Protein AF-A0A4U7F1N1-F1 (afdb_monomer)

Radius of gyration: 18.81 Å; Cα contacts (8 Å, |Δi|>4): 178; chains: 1; bounding box: 41×44×53 Å

Secondary structure (DSSP, 8-state):
---HHHHHHHHHHHHHHHHTT--HHHHHHTTTTTTHHHHHHTT-TTT-SS-SSS--S----HHHHHHHHHHHHHHHHHHHHHHTT--GGGS---HHHHS--TTSPPPPPHHHHHHHHHHHHHHHTB-TTSPBBHHHHHHHT-GGG--TTS--BSS---PPP---

pLDDT: mean 85.08, std 16.23, range [33.16, 98.62]

Sequence (164 aa):
HDRVRPVIGEQNARSVLWSLVVDDFVGEAAWTDLGAEWLAALDHPAVAGACPAAGGGDAPDRVQNLAATGERIWTLTRLFNAREGFDRTDDALPAPLRTEAADGTAGIDPESFDRLLDRYYAARGWGPTGLPTAATVDRLGLAGVVDDATPLDDRRIDLPSRGG

Foldseek 3Di:
DLPQVVVLLVQLLVLLCVVVVNDVVSSVVCSVQSCLVVCVVVCHVLQVPADDPDDDDDDDRSSVSSSLVSLLSSLVVLQVVQLVPDWPVVVDDDPVQCPQDPVRRHHDDRVVVLVSLLVNCLVSCAASRSHHAPVSCVVSVNPVVDDPSGDGDPGHRDDPDPDD

Solvent-accessible surface area (backbone atoms only — not comparable to full-atom values): 9554 Å² total; per-residue (Å²): 131,83,66,49,63,61,52,51,53,51,50,15,46,49,46,40,31,56,75,68,71,42,51,71,77,61,32,64,76,32,57,90,42,64,45,38,67,63,38,50,78,66,66,32,69,83,52,55,76,64,74,73,83,88,73,92,79,90,52,72,58,44,45,57,48,43,44,53,48,3,48,37,51,50,49,51,52,51,46,52,41,28,45,77,70,50,47,47,84,70,74,61,81,58,67,75,58,50,36,64,42,98,87,69,50,75,32,51,57,65,68,64,48,52,57,48,49,52,53,39,23,33,75,68,40,9,7,86,56,59,25,54,12,65,72,41,33,54,76,57,70,43,57,91,78,58,52,98,70,39,66,61,24,96,46,61,46,82,72,80,74,81,79,131

Nearest PDB structures (foldseek):
  1b4n-assembly1_D  TM=8.826E-01  e=1.991E-03  Pyrococcus furiosus
  4z3w-assembly1_C  TM=8.149E-01  e=2.210E-03  Geobacter metallireducens GS-15
  8kco-assembly1_C  TM=2.532E-01  e=2.374E+00  Homo sapiens

Structure (mmCIF, N/CA/C/O backbone):
data_AF-A0A4U7F1N1-F1
#
_entry.id   AF-A0A4U7F1N1-F1
#
loop_
_atom_site.group_PDB
_atom_site.id
_atom_site.type_symbol
_atom_site.label_atom_id
_atom_site.label_alt_id
_atom_site.label_comp_id
_atom_site.label_asym_id
_atom_site.label_entity_id
_atom_site.label_seq_id
_atom_site.pdbx_PDB_ins_code
_atom_site.Cartn_x
_atom_site.Cartn_y
_atom_site.Cartn_z
_atom_site.occupancy
_atom_site.B_iso_or_equiv
_atom_site.auth_seq_id
_atom_site.auth_comp_id
_atom_site.auth_asym_id
_atom_site.auth_atom_id
_atom_site.pdbx_PDB_model_num
ATOM 1 N N . HIS A 1 1 ? 21.260 2.968 -1.186 1.00 47.44 1 HIS A N 1
ATOM 2 C CA . HIS A 1 1 ? 20.261 3.931 -0.677 1.00 47.44 1 HIS A CA 1
ATOM 3 C C . HIS A 1 1 ? 18.958 3.190 -0.419 1.00 47.44 1 HIS A C 1
ATOM 5 O O . HIS A 1 1 ? 18.551 2.409 -1.272 1.00 47.44 1 HIS A O 1
ATOM 11 N N . ASP A 1 2 ? 18.349 3.365 0.751 1.00 70.50 2 ASP A N 1
ATOM 12 C CA . ASP A 1 2 ? 17.096 2.694 1.114 1.00 70.50 2 ASP A CA 1
ATOM 13 C C . ASP A 1 2 ? 15.916 3.330 0.362 1.00 70.50 2 ASP A C 1
ATOM 15 O O . ASP A 1 2 ? 15.422 4.387 0.750 1.00 70.50 2 ASP A O 1
ATOM 19 N N . ARG A 1 3 ? 15.525 2.733 -0.771 1.00 82.50 3 ARG A N 1
ATOM 20 C CA . ARG A 1 3 ? 14.454 3.249 -1.644 1.00 82.50 3 ARG A CA 1
ATOM 21 C C . ARG A 1 3 ? 13.047 3.011 -1.078 1.00 82.50 3 ARG A C 1
ATOM 23 O O . ARG A 1 3 ? 12.099 3.587 -1.594 1.00 82.50 3 ARG A O 1
ATOM 3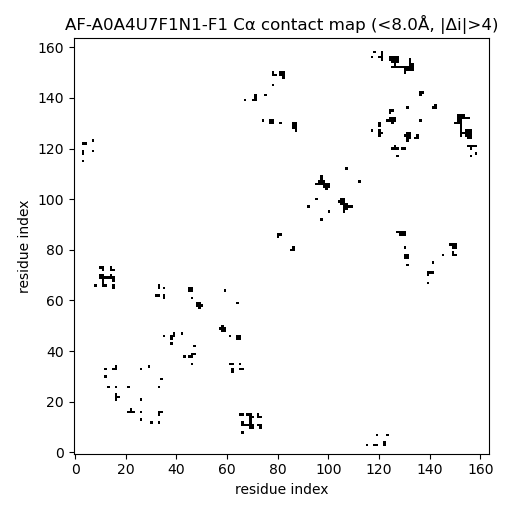0 N N . VAL A 1 4 ? 12.900 2.205 -0.023 1.00 89.88 4 VAL A N 1
ATOM 31 C CA . VAL A 1 4 ? 11.588 1.804 0.512 1.00 89.88 4 VAL A CA 1
ATOM 32 C C . VAL A 1 4 ? 10.884 2.956 1.223 1.00 89.88 4 VAL A C 1
ATOM 34 O O . VAL A 1 4 ? 9.711 3.209 0.965 1.00 89.88 4 VAL A O 1
ATOM 37 N N . ARG A 1 5 ? 11.595 3.681 2.095 1.00 87.12 5 ARG A N 1
ATOM 38 C CA . ARG A 1 5 ? 11.008 4.787 2.871 1.00 87.12 5 ARG A CA 1
ATOM 39 C C . ARG A 1 5 ? 10.391 5.884 1.994 1.00 87.12 5 ARG A C 1
ATOM 41 O O . ARG A 1 5 ? 9.245 6.230 2.267 1.00 87.12 5 ARG A O 1
ATOM 48 N N . PRO A 1 6 ? 11.084 6.402 0.958 1.00 88.25 6 PRO A N 1
ATOM 49 C CA . PRO A 1 6 ? 10.483 7.371 0.045 1.00 88.25 6 PRO A CA 1
ATOM 50 C C . PRO A 1 6 ? 9.217 6.831 -0.624 1.00 88.25 6 PRO A C 1
ATOM 52 O O . PRO A 1 6 ? 8.197 7.500 -0.600 1.00 88.25 6 PRO A O 1
ATOM 55 N N . VAL A 1 7 ? 9.240 5.591 -1.127 1.00 90.69 7 VAL A N 1
ATOM 56 C CA . VAL A 1 7 ? 8.070 4.976 -1.781 1.00 90.69 7 VAL A CA 1
ATOM 57 C C . VAL A 1 7 ? 6.872 4.871 -0.832 1.00 90.69 7 VAL A C 1
ATOM 59 O O . VAL A 1 7 ? 5.757 5.207 -1.219 1.00 90.69 7 VAL A O 1
ATOM 62 N N . ILE A 1 8 ? 7.082 4.438 0.414 1.00 92.00 8 ILE A N 1
ATOM 63 C CA . ILE A 1 8 ? 6.003 4.349 1.411 1.00 92.00 8 ILE A CA 1
ATOM 64 C C . ILE A 1 8 ? 5.453 5.735 1.753 1.00 92.00 8 ILE A C 1
ATOM 66 O O . ILE A 1 8 ? 4.235 5.903 1.792 1.00 92.00 8 ILE A O 1
ATOM 70 N N . GLY A 1 9 ? 6.334 6.716 1.981 1.00 88.12 9 GLY A N 1
ATOM 71 C CA . GLY A 1 9 ? 5.931 8.096 2.254 1.00 88.12 9 GLY A CA 1
ATOM 72 C C . GLY A 1 9 ? 5.073 8.660 1.126 1.00 88.12 9 GLY A C 1
ATOM 73 O O . GLY A 1 9 ? 3.989 9.178 1.379 1.00 88.12 9 GLY A O 1
ATOM 74 N N . GLU A 1 10 ? 5.506 8.448 -0.116 1.00 89.69 10 GLU A N 1
ATOM 75 C CA . GLU A 1 10 ? 4.791 8.872 -1.317 1.00 89.69 10 GLU A CA 1
ATOM 76 C C . GLU A 1 10 ? 3.409 8.230 -1.452 1.00 89.69 10 GLU A C 1
ATOM 78 O O . GLU A 1 10 ? 2.420 8.905 -1.728 1.00 89.69 10 GLU A O 1
ATOM 83 N N . GLN A 1 11 ? 3.322 6.919 -1.233 1.00 92.31 11 GLN A N 1
ATOM 84 C CA . GLN A 1 11 ? 2.062 6.181 -1.297 1.00 92.31 11 GLN A CA 1
ATOM 85 C C . GLN A 1 11 ? 1.084 6.619 -0.201 1.00 92.31 11 GLN A C 1
ATOM 87 O O . GLN A 1 11 ? -0.105 6.780 -0.473 1.00 92.31 11 GLN A O 1
ATOM 92 N N . ASN A 1 12 ? 1.566 6.843 1.024 1.00 91.12 12 ASN A N 1
ATOM 93 C CA . ASN A 1 12 ? 0.720 7.312 2.121 1.00 91.12 12 ASN A CA 1
ATOM 94 C C . ASN A 1 12 ? 0.200 8.727 1.843 1.00 91.12 12 ASN A C 1
ATOM 96 O O . ASN A 1 12 ? -0.996 8.971 1.984 1.00 91.12 12 ASN A O 1
ATOM 100 N N . ALA A 1 13 ? 1.076 9.635 1.411 1.00 88.19 13 ALA A N 1
ATOM 101 C CA . ALA A 1 13 ? 0.714 11.014 1.108 1.00 88.19 13 ALA A CA 1
ATOM 102 C C . ALA A 1 13 ? -0.321 11.101 -0.022 1.00 88.19 13 ALA A C 1
ATOM 104 O O . ALA A 1 13 ? -1.388 11.685 0.168 1.00 88.19 13 ALA A O 1
ATOM 105 N N . ARG A 1 14 ? -0.070 10.434 -1.158 1.00 88.88 14 ARG A N 1
ATOM 106 C CA . ARG A 1 14 ? -1.023 10.400 -2.282 1.00 88.88 14 ARG A CA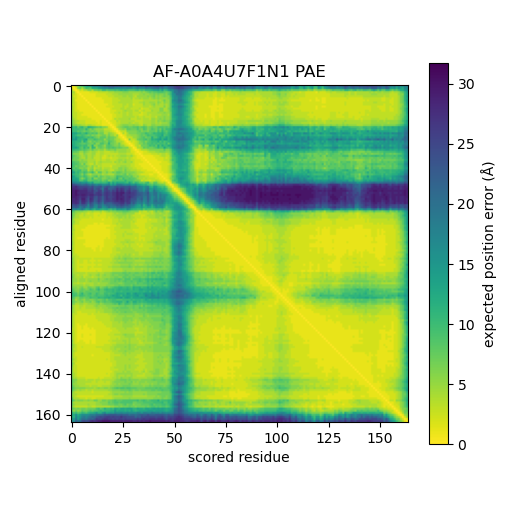 1
ATOM 107 C C . ARG A 1 14 ? -2.368 9.793 -1.893 1.00 88.88 14 ARG A C 1
ATOM 109 O O . ARG A 1 14 ? -3.400 10.325 -2.278 1.00 88.88 14 ARG A O 1
ATOM 116 N N . SER A 1 15 ? -2.375 8.740 -1.073 1.00 91.69 15 SER A N 1
ATOM 117 C CA . SER A 1 15 ? -3.625 8.124 -0.600 1.00 91.69 15 SER A CA 1
ATOM 118 C C . SER A 1 15 ? -4.519 9.111 0.160 1.00 91.69 15 SER A C 1
ATOM 120 O O . SER A 1 15 ? -5.741 9.087 0.002 1.00 91.69 15 SER A O 1
ATOM 122 N N . VAL A 1 16 ? -3.922 9.997 0.966 1.00 89.19 16 VAL A N 1
ATOM 123 C CA . VAL A 1 16 ? -4.653 11.073 1.651 1.00 89.19 16 VAL A CA 1
ATOM 124 C C . VAL A 1 16 ? -5.136 12.110 0.644 1.00 89.19 16 VAL A C 1
ATOM 126 O O . VAL A 1 16 ? -6.332 12.381 0.584 1.00 89.19 16 VAL A O 1
ATOM 129 N N . LEU A 1 17 ? -4.231 12.657 -0.170 1.00 86.38 17 LEU A N 1
ATOM 130 C CA . LEU A 1 17 ? -4.537 13.756 -1.093 1.00 86.38 17 LEU A CA 1
ATOM 131 C C . LEU A 1 17 ? -5.626 13.379 -2.111 1.00 86.38 17 LEU A C 1
ATOM 133 O O . LEU A 1 17 ? -6.566 14.145 -2.319 1.00 86.38 17 LEU A O 1
ATOM 137 N N . TRP A 1 18 ? -5.589 12.164 -2.660 1.00 88.00 18 TRP A N 1
ATOM 138 C CA . TRP A 1 18 ? -6.628 11.676 -3.572 1.00 88.00 18 TRP A CA 1
ATOM 139 C C . TRP A 1 18 ? -7.989 11.494 -2.892 1.00 88.00 18 TRP A C 1
ATOM 141 O O . TRP A 1 18 ? -9.021 11.698 -3.529 1.00 88.00 18 TRP A O 1
ATOM 151 N N . SER A 1 19 ? -8.016 11.187 -1.591 1.00 88.56 19 SER A N 1
ATOM 152 C CA . SER A 1 19 ? -9.266 11.132 -0.812 1.00 88.56 19 SER A CA 1
ATOM 153 C C . SER A 1 19 ? -9.860 12.521 -0.559 1.00 88.56 19 SER A C 1
ATOM 155 O O . SER A 1 19 ? -11.059 12.650 -0.321 1.00 88.56 19 SER A O 1
ATOM 157 N N . LEU A 1 20 ? -9.030 13.562 -0.636 1.00 83.00 20 LEU A N 1
ATOM 158 C CA . LEU A 1 20 ? -9.427 14.965 -0.562 1.00 83.00 20 LEU A CA 1
ATOM 159 C C . LEU A 1 20 ? -9.765 15.558 -1.940 1.00 83.00 20 LEU A C 1
ATOM 161 O O . LEU A 1 20 ? -10.070 16.745 -2.033 1.00 83.00 20 LEU A O 1
ATOM 165 N N . VAL A 1 21 ? -9.727 14.739 -3.002 1.00 80.81 21 VAL A N 1
ATOM 166 C CA . VAL A 1 21 ? -9.911 15.163 -4.403 1.00 80.81 21 VAL A CA 1
ATOM 167 C C . VAL A 1 21 ? -8.919 16.270 -4.793 1.00 80.81 21 VAL A C 1
ATOM 169 O O . VAL A 1 21 ? -9.192 17.107 -5.652 1.00 80.81 21 VAL A O 1
ATOM 172 N N . VAL A 1 22 ? -7.755 16.285 -4.144 1.00 76.12 22 VAL A N 1
ATOM 173 C CA . VAL A 1 22 ? -6.657 17.184 -4.483 1.00 76.12 22 VAL A CA 1
ATOM 174 C C . VAL A 1 22 ? -5.944 16.574 -5.682 1.00 76.12 22 VAL A C 1
ATOM 176 O O . VAL A 1 22 ? -5.477 15.435 -5.618 1.00 76.12 22 VAL A O 1
ATOM 179 N N . ASP A 1 23 ? -5.907 17.309 -6.792 1.00 75.88 23 ASP A N 1
ATOM 180 C CA . ASP A 1 23 ? -5.150 16.892 -7.967 1.00 75.88 23 ASP A CA 1
ATOM 181 C C . ASP A 1 23 ? -3.648 16.877 -7.658 1.00 75.88 23 ASP A C 1
ATOM 183 O O . ASP A 1 23 ? -3.192 17.579 -6.760 1.00 75.88 23 ASP A O 1
ATOM 187 N N . ASP A 1 24 ? -2.861 16.104 -8.406 1.00 72.94 24 ASP A N 1
ATOM 188 C CA . ASP A 1 24 ? -1.432 15.956 -8.110 1.00 72.94 24 ASP A CA 1
ATOM 189 C C . ASP A 1 24 ? -0.651 17.288 -8.203 1.00 72.94 24 ASP A C 1
ATOM 191 O O . ASP A 1 24 ? 0.333 17.445 -7.483 1.00 72.94 24 ASP A O 1
ATOM 195 N N . PHE A 1 25 ? -1.092 18.281 -8.993 1.00 67.88 25 PHE A N 1
ATOM 196 C CA . PHE A 1 25 ? -0.408 19.582 -9.084 1.00 67.88 25 PHE A CA 1
ATOM 197 C C . PHE A 1 25 ? -0.638 20.442 -7.839 1.00 67.88 25 PHE A C 1
ATOM 199 O O . PHE A 1 25 ? 0.287 21.086 -7.343 1.00 67.88 25 PHE A O 1
ATOM 206 N N . VAL A 1 26 ? -1.859 20.450 -7.307 1.00 65.62 26 VAL A N 1
ATOM 207 C CA . VAL A 1 26 ? -2.154 21.092 -6.015 1.00 65.62 26 VAL A CA 1
ATOM 208 C C . VAL A 1 26 ? -1.608 20.247 -4.856 1.00 65.62 26 VAL A C 1
ATOM 210 O O . VAL A 1 26 ? -1.162 20.786 -3.843 1.00 65.62 26 VAL A O 1
ATOM 213 N N . GLY A 1 27 ? -1.565 18.928 -5.027 1.00 63.56 27 GLY A N 1
ATOM 214 C CA . GLY A 1 27 ? -1.033 17.961 -4.075 1.00 63.56 27 GLY A CA 1
ATOM 215 C C . GLY A 1 27 ? 0.464 18.124 -3.832 1.00 63.56 27 GLY A C 1
ATOM 216 O O . GLY A 1 27 ? 0.895 18.018 -2.688 1.00 63.56 27 GLY A O 1
ATOM 217 N N . GLU A 1 28 ? 1.247 18.466 -4.860 1.00 68.06 28 GLU A N 1
ATOM 218 C CA . GLU A 1 28 ? 2.663 18.828 -4.703 1.00 68.06 28 GLU A CA 1
ATOM 219 C C . GLU A 1 28 ? 2.848 20.040 -3.777 1.00 68.06 28 GLU A C 1
ATOM 221 O O . GLU A 1 28 ? 3.754 20.049 -2.942 1.00 68.06 28 GLU A O 1
ATOM 226 N N . ALA A 1 29 ? 1.963 21.039 -3.859 1.00 66.88 29 ALA A N 1
ATOM 227 C CA . ALA A 1 29 ? 2.001 22.204 -2.975 1.00 66.88 29 ALA A CA 1
ATOM 228 C C . ALA A 1 29 ? 1.543 21.882 -1.538 1.00 66.88 29 ALA A C 1
ATOM 230 O O . ALA A 1 29 ? 2.031 22.496 -0.591 1.00 66.88 29 ALA A O 1
ATOM 231 N N . ALA A 1 30 ? 0.644 20.909 -1.370 1.00 64.62 30 ALA A N 1
ATOM 232 C CA . ALA A 1 30 ? 0.143 20.433 -0.075 1.00 64.62 30 ALA A CA 1
ATOM 233 C C . ALA A 1 30 ? 0.958 19.257 0.506 1.00 64.62 30 ALA A C 1
ATOM 235 O O . ALA A 1 30 ? 0.607 18.690 1.541 1.00 64.62 30 ALA A O 1
ATOM 236 N N . TRP A 1 31 ? 2.055 18.861 -0.145 1.00 68.44 31 TRP A N 1
ATOM 237 C CA . TRP A 1 31 ? 2.805 17.660 0.221 1.00 68.44 31 TRP A CA 1
ATOM 238 C C . TRP A 1 31 ? 3.393 17.721 1.632 1.00 68.44 31 TRP A C 1
ATOM 240 O O . TRP A 1 31 ? 3.507 16.707 2.320 1.00 68.44 31 TRP A O 1
ATOM 250 N N . THR A 1 32 ? 3.781 18.918 2.073 1.00 76.44 32 THR A N 1
ATOM 251 C CA . THR A 1 32 ? 4.480 19.111 3.346 1.00 76.44 32 THR A CA 1
ATOM 252 C C . THR A 1 32 ? 3.590 18.904 4.563 1.00 76.44 32 THR A C 1
ATOM 254 O O . THR A 1 32 ? 4.099 18.511 5.609 1.00 76.44 32 THR A O 1
ATOM 257 N N . ASP A 1 33 ? 2.286 19.164 4.444 1.00 78.69 33 ASP A N 1
ATOM 258 C CA . ASP A 1 33 ? 1.331 19.058 5.549 1.00 78.69 33 ASP A CA 1
ATOM 259 C C . ASP A 1 33 ? 0.211 18.036 5.290 1.00 78.69 33 ASP A C 1
ATOM 261 O O . ASP A 1 33 ? -0.604 17.793 6.176 1.00 78.69 33 ASP A O 1
ATOM 265 N N . LEU A 1 34 ? 0.172 17.412 4.107 1.00 80.75 34 LEU A N 1
ATOM 266 C CA . LEU A 1 34 ? -0.864 16.461 3.682 1.00 80.75 34 LEU A CA 1
ATOM 267 C C . LEU A 1 34 ? -2.284 17.056 3.701 1.00 80.75 34 LEU A C 1
ATOM 269 O O . LEU A 1 34 ? -3.260 16.326 3.881 1.00 80.75 34 LEU A O 1
ATOM 273 N N . GLY A 1 35 ? -2.413 18.376 3.546 1.00 79.06 35 GLY A N 1
ATOM 274 C CA . GLY A 1 35 ? -3.685 19.084 3.691 1.00 79.06 35 GLY A CA 1
ATOM 275 C C . GLY A 1 35 ? -4.118 19.288 5.147 1.00 79.06 35 GLY A C 1
ATOM 276 O O . GLY A 1 35 ? -5.286 19.602 5.387 1.00 79.06 35 GLY A O 1
ATOM 277 N N . ALA A 1 36 ? -3.217 19.117 6.124 1.00 82.19 36 ALA A N 1
ATOM 278 C CA . ALA A 1 36 ? -3.506 19.328 7.542 1.00 82.19 36 ALA A CA 1
ATOM 279 C C . ALA A 1 36 ? -4.045 20.728 7.835 1.00 82.19 36 ALA A C 1
ATOM 281 O O . ALA A 1 36 ? -5.021 20.844 8.576 1.00 82.19 36 ALA A O 1
ATOM 282 N N . GLU A 1 37 ? -3.448 21.776 7.265 1.00 81.44 37 GLU A N 1
ATOM 283 C CA . GLU A 1 37 ? -3.897 23.153 7.491 1.00 81.44 37 GLU A CA 1
ATOM 284 C C . GLU A 1 37 ? -5.271 23.400 6.868 1.00 81.44 37 GLU A C 1
ATOM 286 O O . GLU A 1 37 ? -6.137 24.023 7.485 1.00 81.44 37 GLU A O 1
ATOM 291 N N . TRP A 1 38 ? -5.519 22.840 5.683 1.00 78.12 38 TRP A N 1
ATOM 292 C CA . TRP A 1 38 ? -6.823 22.936 5.033 1.00 78.12 38 TRP A CA 1
ATOM 293 C C . TRP A 1 38 ? -7.920 22.241 5.846 1.00 78.12 38 TRP A C 1
ATOM 295 O O . TRP A 1 38 ? -8.964 22.834 6.110 1.00 78.12 38 TRP A O 1
ATOM 305 N N . LEU A 1 39 ? -7.672 21.017 6.316 1.00 80.94 39 LEU A N 1
ATOM 306 C CA . LEU A 1 39 ? -8.613 20.283 7.164 1.00 80.94 39 LEU A CA 1
ATOM 307 C C . LEU A 1 39 ? -8.806 20.951 8.533 1.00 80.94 39 LEU A C 1
ATOM 309 O O . LEU A 1 39 ? -9.908 20.907 9.081 1.00 80.94 39 LEU A O 1
ATOM 313 N N . ALA A 1 40 ? -7.766 21.587 9.077 1.00 80.00 40 ALA A N 1
ATOM 314 C CA . ALA A 1 40 ? -7.850 22.316 10.339 1.00 80.00 40 ALA A CA 1
ATOM 315 C C . ALA A 1 40 ? -8.709 23.577 10.204 1.00 80.00 40 ALA A C 1
ATOM 317 O O . ALA A 1 40 ? -9.485 23.875 11.106 1.00 80.00 40 ALA A O 1
ATOM 318 N N . ALA A 1 41 ? -8.639 24.272 9.066 1.00 79.00 41 ALA A N 1
ATOM 319 C CA . ALA A 1 41 ? -9.494 25.422 8.773 1.00 79.00 41 ALA A CA 1
ATOM 320 C C . ALA A 1 41 ? -10.992 25.065 8.674 1.00 79.00 41 ALA A C 1
ATOM 322 O O . ALA A 1 41 ? -11.837 25.953 8.766 1.00 79.00 41 ALA A O 1
ATOM 323 N N . LEU A 1 42 ? -11.318 23.781 8.487 1.00 80.94 42 LEU A N 1
ATOM 324 C CA . LEU A 1 42 ? -12.685 23.256 8.419 1.00 80.94 42 LEU A CA 1
ATOM 325 C C . LEU A 1 42 ? -13.122 22.537 9.707 1.00 80.94 42 LEU A C 1
ATOM 327 O O . LEU A 1 42 ? -14.162 21.879 9.697 1.00 80.94 42 LEU A O 1
ATOM 331 N N . ASP A 1 43 ? -12.324 22.596 10.781 1.00 76.50 43 ASP A N 1
ATOM 332 C CA . ASP A 1 43 ? -12.546 21.849 12.029 1.00 76.50 43 ASP A CA 1
ATOM 333 C C . ASP A 1 43 ? -12.764 20.335 11.801 1.00 76.50 43 ASP A C 1
ATOM 335 O O . ASP A 1 43 ? -13.531 19.667 12.500 1.00 76.50 43 ASP A O 1
ATOM 339 N N . HIS A 1 44 ? -12.099 19.764 10.790 1.00 75.69 44 HIS A N 1
ATOM 340 C CA . HIS A 1 44 ? -12.365 18.395 10.362 1.00 75.69 44 HIS A CA 1
ATOM 341 C C . HIS A 1 44 ? -11.886 17.368 11.410 1.00 75.69 44 HIS A C 1
ATOM 343 O O . HIS A 1 44 ? -10.724 17.412 11.822 1.00 75.69 44 HIS A O 1
ATOM 349 N N . PRO A 1 45 ? -12.698 16.360 11.792 1.00 67.69 45 PRO A N 1
ATOM 350 C CA . PRO A 1 45 ? -12.387 15.417 12.876 1.00 67.69 45 PRO A CA 1
ATOM 351 C C . PRO A 1 45 ? -11.101 14.606 12.680 1.00 67.69 45 PRO A C 1
ATOM 353 O O . PRO A 1 45 ? -10.461 14.229 13.655 1.00 67.69 45 PRO A O 1
ATOM 356 N N . ALA A 1 46 ? -10.674 14.376 11.433 1.00 66.31 46 ALA A N 1
ATOM 357 C CA . ALA A 1 46 ? -9.405 13.694 11.142 1.00 66.31 46 ALA A CA 1
ATOM 358 C C . ALA A 1 46 ? -8.159 14.462 11.631 1.00 66.31 46 ALA A C 1
ATOM 360 O O . ALA A 1 46 ? -7.104 13.860 11.820 1.00 66.31 46 ALA A O 1
ATOM 361 N N . VAL A 1 47 ? -8.282 15.777 11.845 1.00 69.50 47 VAL A N 1
ATOM 362 C CA . VAL A 1 47 ? -7.245 16.636 12.441 1.00 69.50 47 VAL A CA 1
ATOM 363 C C . VAL A 1 47 ? -7.722 17.327 13.727 1.00 69.50 47 VAL A C 1
ATOM 365 O O . VAL A 1 47 ? -6.909 17.900 14.457 1.00 69.50 47 VAL A O 1
ATOM 368 N N . ALA A 1 48 ? -9.017 17.236 14.054 1.00 60.84 48 ALA A N 1
ATOM 369 C CA . ALA A 1 48 ? -9.602 17.732 15.294 1.00 60.84 48 ALA A CA 1
ATOM 370 C C . ALA A 1 48 ? -9.435 16.697 16.422 1.00 60.84 48 ALA A C 1
ATOM 372 O O . ALA A 1 48 ? -10.347 15.974 16.808 1.00 60.84 48 ALA A O 1
ATOM 373 N N . GLY A 1 49 ? -8.215 16.656 16.954 1.00 52.66 49 GLY A N 1
ATOM 374 C CA . GLY A 1 49 ? -7.838 15.983 18.204 1.00 52.66 49 GLY A CA 1
ATOM 375 C C . GLY A 1 49 ? -6.903 16.844 19.064 1.00 52.66 49 GLY A C 1
ATOM 376 O O . GLY A 1 49 ? -6.162 16.321 19.886 1.00 52.66 49 GLY A O 1
ATOM 377 N N . ALA A 1 50 ? -6.899 18.162 18.826 1.00 44.88 50 ALA A N 1
ATOM 378 C CA . ALA A 1 50 ? -5.861 19.100 19.261 1.00 44.88 50 ALA A CA 1
ATOM 379 C C . ALA A 1 50 ? -6.389 20.494 19.662 1.00 44.88 50 ALA A C 1
ATOM 381 O O . ALA A 1 50 ? -5.641 21.464 19.611 1.00 44.88 50 ALA A O 1
ATOM 382 N N . CYS A 1 51 ? -7.669 20.629 20.015 1.00 34.84 51 CYS A N 1
ATOM 383 C CA . CYS A 1 51 ? -8.195 21.890 20.542 1.00 34.84 51 CYS A CA 1
ATOM 384 C C . CYS A 1 51 ? -9.204 21.633 21.666 1.00 34.84 51 CYS A C 1
ATOM 386 O O . CYS A 1 51 ? -10.366 21.339 21.392 1.00 34.84 51 CYS A O 1
ATOM 388 N N . PRO A 1 52 ? -8.843 21.882 22.932 1.00 40.06 52 PRO A N 1
ATOM 389 C CA . PRO A 1 52 ? -9.513 22.909 23.693 1.00 40.06 52 PRO A CA 1
ATOM 390 C C . PRO A 1 52 ? -8.842 24.250 23.368 1.00 40.06 52 PRO A C 1
ATOM 392 O O . PRO A 1 52 ? -7.624 24.340 23.240 1.00 40.06 52 PRO A O 1
ATOM 395 N N . ALA A 1 53 ? -9.650 25.286 23.176 1.00 41.00 53 ALA A N 1
ATOM 396 C CA . ALA A 1 53 ? -9.199 26.649 22.929 1.00 41.00 53 ALA A CA 1
ATOM 397 C C . ALA A 1 53 ? -7.948 27.041 23.746 1.00 41.00 53 ALA A C 1
ATOM 399 O O . ALA A 1 53 ? -7.906 26.809 24.949 1.00 41.00 53 ALA A O 1
ATOM 400 N N . ALA A 1 54 ? -6.985 27.695 23.088 1.00 45.28 54 ALA A N 1
ATOM 401 C CA . ALA A 1 54 ? -5.906 28.474 23.701 1.00 45.28 54 ALA A CA 1
ATOM 402 C C . ALA A 1 54 ? -5.127 27.790 24.850 1.00 45.28 54 ALA A C 1
ATOM 404 O O . ALA A 1 54 ? -5.432 27.967 26.025 1.00 45.28 54 ALA A O 1
ATOM 405 N N . GLY A 1 55 ? -4.023 27.116 24.530 1.00 38.12 55 GLY A N 1
ATOM 406 C CA . GLY A 1 55 ? -3.034 26.717 25.536 1.00 38.12 55 GLY A CA 1
ATOM 407 C C . GLY A 1 55 ? -2.116 25.620 25.024 1.00 38.12 55 GLY A C 1
ATOM 408 O O . GLY A 1 55 ? -2.590 24.596 24.550 1.00 38.12 55 GLY A O 1
ATOM 409 N N . GLY A 1 56 ? -0.805 25.856 25.066 1.00 43.38 56 GLY A N 1
ATOM 410 C CA . GLY A 1 56 ? 0.195 24.916 24.566 1.00 43.38 56 GLY A CA 1
ATOM 411 C C . GLY A 1 56 ? 0.246 23.598 25.346 1.00 43.38 56 GLY A C 1
ATOM 412 O O . GLY A 1 56 ? 0.072 23.588 26.563 1.00 43.38 56 GLY A O 1
ATOM 413 N N . GLY A 1 57 ? 0.551 22.516 24.623 1.00 46.19 57 GLY A N 1
ATOM 414 C CA . GLY A 1 57 ? 0.905 21.202 25.170 1.00 46.19 57 GLY A CA 1
ATOM 415 C C . GLY A 1 57 ? 0.195 20.032 24.474 1.00 46.19 57 GLY A C 1
ATOM 416 O O . GLY A 1 57 ? -1.018 19.909 24.571 1.00 46.19 57 GLY A O 1
ATOM 417 N N . ASP A 1 58 ? 0.973 19.176 23.804 1.00 45.25 58 ASP A N 1
ATOM 418 C CA . ASP A 1 58 ? 0.689 17.763 23.473 1.00 45.25 58 ASP A CA 1
ATOM 419 C C . ASP A 1 58 ? -0.507 17.398 22.569 1.00 45.25 58 ASP A C 1
ATOM 421 O O . ASP A 1 58 ? -1.099 16.325 22.694 1.00 45.25 58 ASP A O 1
ATOM 425 N N . ALA A 1 59 ? -0.814 18.222 21.569 1.00 49.28 59 ALA A N 1
ATOM 426 C CA . ALA A 1 59 ? -1.598 17.766 20.422 1.00 49.28 59 ALA A CA 1
ATOM 427 C C . ALA A 1 59 ? -0.795 16.751 19.574 1.00 49.28 59 ALA A C 1
ATOM 429 O O . ALA A 1 59 ? 0.341 17.068 19.209 1.00 49.28 59 ALA A O 1
ATOM 430 N N . PRO A 1 60 ? -1.346 15.574 19.202 1.00 55.06 60 PRO A N 1
ATOM 431 C CA . PRO A 1 60 ? -0.697 14.708 18.223 1.00 55.06 60 PRO A CA 1
ATOM 432 C C . PRO A 1 60 ? -0.495 15.486 16.921 1.00 55.06 60 PRO A C 1
ATOM 434 O O . PRO A 1 60 ? -1.393 16.198 16.466 1.00 55.06 60 PRO A O 1
ATOM 437 N N . ASP A 1 61 ? 0.701 15.367 16.348 1.00 77.00 61 ASP A N 1
ATOM 438 C CA . ASP A 1 61 ? 1.070 16.028 15.101 1.00 77.00 61 ASP A CA 1
ATOM 439 C C . ASP A 1 61 ? 0.034 15.678 14.017 1.00 77.00 61 ASP A C 1
ATOM 441 O O . ASP A 1 61 ? -0.125 14.517 13.630 1.00 77.00 61 ASP A O 1
ATOM 445 N N . ARG A 1 62 ? -0.716 16.689 13.557 1.00 79.38 62 ARG A N 1
ATOM 446 C CA . ARG A 1 62 ? -1.796 16.538 12.566 1.00 79.38 62 ARG A CA 1
ATOM 447 C C . ARG A 1 62 ? -1.292 15.827 11.311 1.00 79.38 62 ARG A C 1
ATOM 449 O O . ARG A 1 62 ? -2.012 15.009 10.741 1.00 79.38 62 ARG A O 1
ATOM 456 N N . VAL A 1 63 ? -0.036 16.075 10.937 1.00 81.44 63 VAL A N 1
ATOM 457 C CA . VAL A 1 63 ? 0.618 15.438 9.793 1.00 81.44 63 VAL A CA 1
ATOM 458 C C . VAL A 1 63 ? 0.835 13.947 10.053 1.00 81.44 63 VAL A C 1
ATOM 460 O O . VAL A 1 63 ? 0.588 13.133 9.167 1.00 81.44 63 VAL A O 1
ATOM 463 N N . GLN A 1 64 ? 1.214 13.549 11.271 1.00 82.62 64 GLN A N 1
ATOM 464 C CA . GLN A 1 64 ? 1.367 12.132 11.636 1.00 82.62 64 GLN A CA 1
ATOM 465 C C . GLN A 1 64 ? 0.027 11.386 11.606 1.00 82.62 64 GLN A C 1
ATOM 467 O O . GLN A 1 64 ? -0.031 10.255 11.117 1.00 82.62 64 GLN A O 1
ATOM 472 N N . ASN A 1 65 ? -1.062 12.020 12.050 1.00 83.56 65 ASN A N 1
ATOM 473 C CA . ASN A 1 65 ? -2.407 11.436 11.970 1.00 83.56 65 ASN A CA 1
ATOM 474 C C . ASN A 1 65 ? -2.853 11.219 10.515 1.00 83.56 65 ASN A C 1
ATOM 476 O O . ASN A 1 65 ? -3.415 10.171 10.175 1.00 83.56 65 ASN A O 1
ATOM 480 N N . LEU A 1 66 ? -2.571 12.183 9.636 1.00 87.12 66 LEU A N 1
ATOM 481 C CA . LEU A 1 66 ? -2.846 12.051 8.206 1.00 87.12 66 LEU A CA 1
ATOM 482 C C . LEU A 1 66 ? -1.943 11.001 7.556 1.00 87.12 66 LEU A C 1
ATOM 484 O O . LEU A 1 66 ? -2.438 10.159 6.812 1.00 87.12 66 LEU A O 1
ATOM 488 N N . ALA A 1 67 ? -0.659 10.942 7.905 1.00 86.69 67 ALA A N 1
ATOM 489 C CA . ALA A 1 67 ? 0.250 9.908 7.413 1.00 86.69 67 ALA A CA 1
ATOM 490 C C . ALA A 1 67 ? -0.216 8.489 7.800 1.00 86.69 67 ALA A C 1
ATOM 492 O O . ALA A 1 67 ? -0.195 7.587 6.958 1.00 86.69 67 ALA A O 1
ATOM 493 N N . ALA A 1 68 ? -0.698 8.294 9.034 1.00 90.31 68 ALA A N 1
ATOM 494 C CA . ALA A 1 68 ? -1.302 7.035 9.479 1.00 90.31 68 ALA A CA 1
ATOM 495 C C . ALA A 1 68 ? -2.612 6.720 8.734 1.00 90.31 68 ALA A C 1
ATOM 497 O O . ALA A 1 68 ? -2.900 5.564 8.423 1.00 90.31 68 ALA A O 1
ATOM 498 N N . THR A 1 69 ? -3.396 7.747 8.394 1.00 92.06 69 THR A N 1
ATOM 499 C CA . THR A 1 69 ? -4.588 7.600 7.546 1.00 92.06 69 THR A CA 1
ATOM 500 C C . THR A 1 69 ? -4.213 7.151 6.133 1.00 92.06 69 THR A C 1
ATOM 502 O O . THR A 1 69 ? -4.837 6.233 5.605 1.00 92.06 69 THR A O 1
ATOM 505 N N . GLY A 1 70 ? -3.147 7.705 5.554 1.00 93.88 70 GLY A N 1
ATOM 506 C CA . GLY A 1 70 ? -2.592 7.254 4.279 1.00 93.88 70 GLY A CA 1
ATOM 507 C C . GLY A 1 70 ? -2.141 5.794 4.308 1.00 93.88 70 GLY A C 1
ATOM 508 O O . GLY A 1 70 ? -2.459 5.030 3.399 1.00 93.88 70 GLY A O 1
ATOM 509 N N . GLU A 1 71 ? -1.469 5.369 5.383 1.00 96.50 71 GLU A N 1
ATOM 510 C CA . GLU A 1 71 ? -1.091 3.963 5.580 1.00 96.50 71 GLU A CA 1
ATOM 511 C C . GLU A 1 71 ? -2.318 3.038 5.650 1.00 96.50 71 GLU A C 1
ATOM 513 O O . GLU A 1 71 ? -2.318 1.960 5.044 1.00 96.50 71 GLU A O 1
ATOM 518 N N . ARG A 1 72 ? -3.377 3.468 6.349 1.00 97.62 72 ARG A N 1
ATOM 519 C CA . ARG A 1 72 ? -4.652 2.744 6.440 1.00 97.62 72 ARG A CA 1
ATOM 520 C C . ARG A 1 72 ? -5.305 2.584 5.068 1.00 97.62 72 ARG A C 1
ATOM 522 O O . ARG A 1 72 ? -5.690 1.471 4.727 1.00 97.62 72 ARG A O 1
ATOM 529 N N . ILE A 1 73 ? -5.402 3.656 4.281 1.00 97.38 73 ILE A N 1
ATOM 530 C CA . ILE A 1 73 ? -6.008 3.633 2.936 1.00 97.38 73 ILE A CA 1
ATOM 531 C C . ILE A 1 73 ? -5.208 2.723 1.995 1.00 97.38 73 ILE A C 1
ATOM 533 O O . ILE A 1 73 ? -5.782 1.887 1.292 1.00 97.38 73 ILE A O 1
ATOM 537 N N . TRP A 1 74 ? -3.878 2.829 2.019 1.00 98.00 74 TRP A N 1
ATOM 538 C CA . TRP A 1 74 ? -3.017 1.983 1.195 1.00 98.00 74 TRP A CA 1
ATOM 539 C C . TRP A 1 74 ? -3.145 0.500 1.568 1.00 98.00 74 TRP A C 1
ATOM 541 O O . TRP A 1 74 ? -3.247 -0.367 0.701 1.00 98.00 74 TRP A O 1
ATOM 551 N N . THR 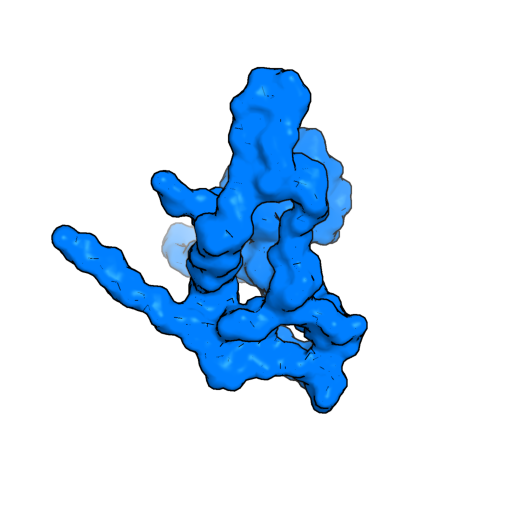A 1 75 ? -3.203 0.197 2.867 1.00 98.50 75 THR A N 1
ATOM 552 C CA . THR A 1 75 ? -3.385 -1.178 3.355 1.00 98.50 75 THR A CA 1
ATOM 553 C C . THR A 1 75 ? -4.776 -1.715 3.032 1.00 98.50 75 THR A C 1
ATOM 555 O O . THR A 1 75 ? -4.889 -2.859 2.608 1.00 98.50 75 THR A O 1
ATOM 558 N N . LEU A 1 76 ? -5.824 -0.894 3.148 1.00 98.50 76 LEU A N 1
ATOM 559 C CA . LEU A 1 76 ? -7.180 -1.247 2.719 1.00 98.50 76 LEU A CA 1
ATOM 560 C C . LEU A 1 76 ? -7.219 -1.612 1.230 1.00 98.50 76 LEU A C 1
ATOM 562 O O . LEU A 1 76 ? -7.844 -2.600 0.857 1.00 98.50 76 LEU A O 1
ATOM 566 N N . THR A 1 77 ? -6.503 -0.860 0.392 1.00 98.31 77 THR A N 1
ATOM 567 C CA . THR A 1 77 ? -6.382 -1.163 -1.041 1.00 98.31 77 THR A CA 1
ATOM 568 C C . THR A 1 77 ? -5.706 -2.517 -1.264 1.00 98.31 77 THR A C 1
ATOM 570 O O . THR A 1 77 ? -6.173 -3.311 -2.078 1.00 98.31 77 THR A O 1
ATOM 573 N N . ARG A 1 78 ? -4.648 -2.836 -0.500 1.00 98.62 78 ARG A N 1
ATOM 574 C CA . ARG A 1 78 ? -4.015 -4.162 -0.569 1.00 98.62 78 ARG A CA 1
ATOM 575 C C . ARG A 1 78 ? -4.951 -5.279 -0.109 1.00 98.62 78 ARG A C 1
ATOM 577 O O . ARG A 1 78 ? -4.974 -6.307 -0.767 1.00 98.62 78 ARG A O 1
ATOM 584 N N . LEU A 1 79 ? -5.716 -5.086 0.967 1.00 98.62 79 LEU A N 1
ATOM 585 C CA . LEU A 1 79 ? -6.700 -6.070 1.444 1.00 98.62 79 LEU A CA 1
ATOM 586 C C . LEU A 1 79 ? -7.792 -6.331 0.403 1.00 98.62 79 LEU A C 1
ATOM 588 O 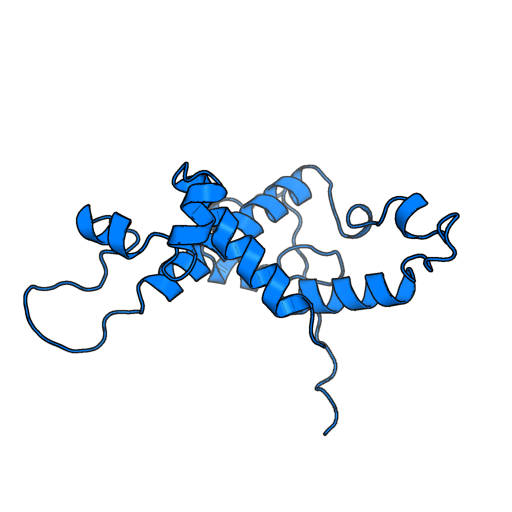O . LEU A 1 79 ? -8.146 -7.482 0.173 1.00 98.62 79 LEU A O 1
ATOM 592 N N . PHE A 1 80 ? -8.281 -5.279 -0.262 1.00 98.44 80 PHE A N 1
ATOM 593 C CA . PHE A 1 80 ? -9.213 -5.430 -1.376 1.00 98.44 80 PHE A CA 1
ATOM 594 C C . PHE A 1 80 ? -8.592 -6.284 -2.487 1.00 98.44 80 PHE A C 1
ATOM 596 O O . PHE A 1 80 ? -9.157 -7.310 -2.844 1.00 98.44 80 PHE A O 1
ATOM 603 N N . ASN A 1 81 ? -7.397 -5.928 -2.966 1.00 98.44 81 ASN A N 1
ATOM 604 C CA . ASN A 1 81 ? -6.709 -6.694 -4.009 1.00 98.44 81 ASN A CA 1
ATOM 605 C C . ASN A 1 81 ? -6.479 -8.157 -3.590 1.00 98.44 81 ASN A C 1
ATOM 607 O O . ASN A 1 81 ? -6.702 -9.061 -4.387 1.00 98.44 81 ASN A O 1
ATOM 611 N N . ALA A 1 82 ? -6.097 -8.392 -2.333 1.00 98.25 82 ALA A N 1
ATOM 612 C CA . ALA A 1 82 ? -5.891 -9.726 -1.778 1.00 98.25 82 ALA A CA 1
ATOM 613 C C . ALA A 1 82 ? -7.163 -10.580 -1.819 1.00 98.25 82 ALA A C 1
ATOM 615 O O . ALA A 1 82 ? -7.120 -11.741 -2.221 1.00 98.25 82 ALA A O 1
ATOM 616 N N . ARG A 1 83 ? -8.309 -9.991 -1.464 1.00 98.19 83 ARG A N 1
ATOM 617 C CA . ARG A 1 83 ? -9.620 -10.644 -1.565 1.00 98.19 83 ARG A CA 1
ATOM 618 C C . ARG A 1 83 ? -9.992 -10.978 -3.012 1.00 98.19 83 ARG A C 1
ATOM 620 O O . ARG A 1 83 ? -10.613 -12.004 -3.264 1.00 98.19 83 ARG A O 1
ATOM 627 N N . GLU A 1 84 ? -9.580 -10.142 -3.964 1.00 98.12 84 GLU A N 1
ATOM 628 C CA . GLU A 1 84 ? -9.765 -10.391 -5.401 1.00 98.12 84 GLU A CA 1
ATOM 629 C C . GLU A 1 84 ? -8.691 -11.329 -6.001 1.00 98.12 84 GLU A C 1
ATOM 631 O O . GLU A 1 84 ? -8.686 -11.569 -7.209 1.00 98.12 84 GLU A O 1
ATOM 636 N N . GLY A 1 85 ? -7.804 -11.890 -5.171 1.00 97.56 85 GLY A N 1
ATOM 637 C CA . GLY A 1 85 ? -6.841 -12.924 -5.555 1.00 97.56 85 GLY A CA 1
ATOM 638 C C . GLY A 1 85 ? -5.439 -12.432 -5.910 1.00 97.56 85 GLY A C 1
ATOM 639 O O . GLY A 1 85 ? -4.660 -13.229 -6.422 1.00 97.56 85 GLY A O 1
ATOM 640 N N . PHE A 1 86 ? -5.107 -11.164 -5.647 1.00 98.06 86 PHE A N 1
ATOM 641 C CA . PHE A 1 86 ? -3.763 -10.634 -5.883 1.00 98.06 86 PHE A CA 1
ATOM 642 C C . PHE A 1 86 ? -2.817 -10.922 -4.718 1.00 98.06 86 PHE A C 1
ATOM 644 O O . PHE A 1 86 ? -3.142 -10.662 -3.556 1.00 98.06 86 PHE A O 1
ATOM 651 N N . ASP A 1 87 ? -1.598 -11.343 -5.030 1.00 97.50 87 ASP A N 1
ATOM 652 C CA . ASP A 1 87 ? -0.549 -11.576 -4.041 1.00 97.50 87 ASP A CA 1
ATOM 653 C C . ASP A 1 87 ? 0.823 -11.063 -4.518 1.00 97.50 87 ASP A C 1
ATOM 655 O O . ASP A 1 87 ? 0.936 -10.206 -5.397 1.00 97.50 87 ASP A O 1
ATOM 659 N N . ARG A 1 88 ? 1.903 -11.522 -3.878 1.00 97.38 88 ARG A N 1
ATOM 660 C CA . ARG A 1 88 ? 3.278 -11.187 -4.271 1.00 97.38 88 ARG A CA 1
ATOM 661 C C . ARG A 1 88 ? 3.585 -11.523 -5.734 1.00 97.38 88 ARG A C 1
ATOM 663 O O . ARG A 1 88 ? 4.412 -10.845 -6.337 1.00 97.38 88 ARG A O 1
ATOM 670 N N . THR A 1 89 ? 2.992 -12.571 -6.298 1.00 96.44 89 THR A N 1
ATOM 671 C CA . THR A 1 89 ? 3.277 -13.007 -7.671 1.00 96.44 89 THR A CA 1
ATOM 672 C C . THR A 1 89 ? 2.820 -11.986 -8.713 1.00 96.44 89 THR A C 1
ATOM 674 O O . THR A 1 89 ? 3.424 -11.905 -9.785 1.00 96.44 89 THR A O 1
ATOM 677 N N . ASP A 1 90 ? 1.839 -11.149 -8.367 1.00 97.12 90 ASP A N 1
ATOM 678 C CA . ASP A 1 90 ? 1.347 -10.055 -9.205 1.00 97.12 90 ASP A CA 1
ATOM 679 C C . ASP A 1 90 ? 2.175 -8.770 -9.078 1.00 97.12 90 ASP A C 1
ATOM 681 O O . ASP A 1 90 ? 2.129 -7.907 -9.958 1.00 97.12 90 ASP A O 1
ATOM 685 N N . ASP A 1 91 ? 2.989 -8.644 -8.027 1.00 95.88 91 ASP A N 1
ATOM 686 C CA . ASP A 1 91 ? 3.892 -7.510 -7.817 1.00 95.88 91 ASP A CA 1
ATOM 687 C C . ASP A 1 91 ? 5.165 -7.659 -8.675 1.00 95.88 91 ASP A C 1
ATOM 689 O O . ASP A 1 91 ? 6.286 -7.560 -8.184 1.00 95.88 91 ASP A O 1
ATOM 693 N N . ALA A 1 92 ? 5.009 -7.913 -9.978 1.00 92.12 92 ALA A N 1
ATOM 694 C CA . ALA A 1 92 ? 6.089 -8.246 -10.903 1.00 92.12 92 ALA A CA 1
ATOM 695 C C . ALA A 1 92 ? 6.369 -7.143 -11.938 1.00 92.12 92 ALA A C 1
ATOM 697 O O . ALA A 1 92 ? 5.481 -6.441 -12.421 1.00 92.12 92 ALA A O 1
ATOM 698 N N . LEU A 1 93 ? 7.634 -7.030 -12.357 1.00 91.19 93 LEU A N 1
ATOM 699 C CA . LEU A 1 93 ? 8.022 -6.116 -13.432 1.00 91.19 93 LEU A CA 1
ATOM 700 C C . LEU A 1 93 ? 7.680 -6.694 -14.820 1.00 91.19 93 LEU A C 1
ATOM 702 O O . LEU A 1 93 ? 8.091 -7.821 -15.142 1.00 91.19 93 LEU A O 1
ATOM 706 N N . PRO A 1 94 ? 7.039 -5.907 -15.707 1.00 90.81 94 PRO A N 1
ATOM 707 C CA . PRO A 1 94 ? 6.902 -6.250 -17.118 1.00 90.81 94 PRO A CA 1
ATOM 708 C C . PRO A 1 94 ? 8.252 -6.582 -17.770 1.00 90.81 94 PRO A C 1
ATOM 710 O O . PRO A 1 94 ? 9.278 -5.984 -17.445 1.00 90.81 94 PRO A O 1
ATOM 713 N N . ALA A 1 95 ? 8.257 -7.517 -18.727 1.00 91.19 95 ALA A N 1
ATOM 714 C CA . ALA A 1 95 ? 9.48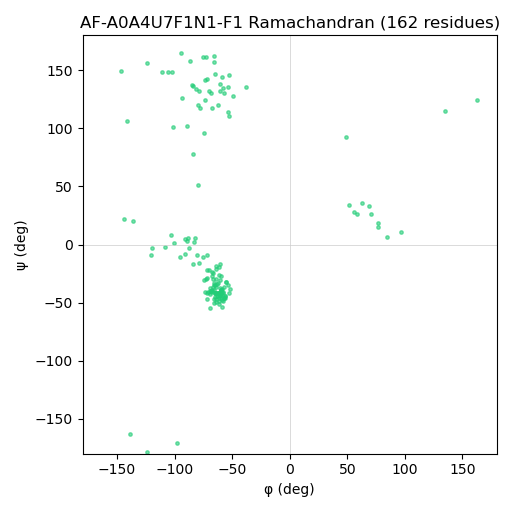0 -7.977 -19.400 1.00 91.19 95 ALA A CA 1
ATOM 715 C C . ALA A 1 95 ? 10.364 -6.851 -19.987 1.00 91.19 95 ALA A C 1
ATOM 717 O O . ALA A 1 95 ? 11.586 -6.946 -19.838 1.00 91.19 95 ALA A O 1
ATOM 718 N N . PRO A 1 96 ? 9.810 -5.765 -20.570 1.00 91.88 96 PRO A N 1
ATOM 719 C CA . PRO A 1 96 ? 10.627 -4.656 -21.064 1.00 91.88 96 PRO A CA 1
ATOM 720 C C . PRO A 1 96 ? 11.466 -3.962 -19.986 1.00 91.88 96 PRO A C 1
ATOM 722 O O . PRO A 1 96 ? 12.557 -3.502 -20.286 1.00 91.88 96 PRO A O 1
ATOM 725 N N . LEU A 1 97 ? 11.008 -3.922 -18.729 1.00 91.62 97 LEU A N 1
ATOM 726 C CA . LEU A 1 97 ? 11.770 -3.316 -17.626 1.00 91.62 97 LEU A CA 1
ATOM 727 C C . LEU A 1 97 ? 12.884 -4.229 -17.096 1.00 91.62 97 LEU A C 1
ATOM 729 O O . LEU A 1 97 ? 13.770 -3.768 -16.382 1.00 91.62 97 LEU A O 1
ATOM 733 N N . ARG A 1 98 ? 12.833 -5.523 -17.426 1.00 92.56 98 ARG A N 1
ATOM 734 C CA . ARG A 1 98 ? 13.821 -6.537 -17.023 1.00 92.56 98 ARG A CA 1
ATOM 735 C C . ARG A 1 98 ? 14.893 -6.782 -18.083 1.00 92.56 98 ARG A C 1
ATOM 737 O O . ARG A 1 98 ? 15.867 -7.472 -17.812 1.00 92.56 98 ARG A O 1
ATOM 744 N N . THR A 1 99 ? 14.705 -6.244 -19.283 1.00 92.44 99 THR A N 1
ATOM 745 C CA . THR A 1 99 ? 15.602 -6.452 -20.423 1.00 92.44 99 THR A CA 1
ATOM 746 C C . THR A 1 99 ? 16.428 -5.196 -20.657 1.00 92.44 99 THR A C 1
ATOM 748 O O . THR A 1 99 ? 15.965 -4.092 -20.383 1.00 92.44 99 THR A O 1
ATOM 751 N N . GLU A 1 100 ? 17.653 -5.360 -21.150 1.00 93.62 100 GLU A N 1
ATOM 752 C CA . GLU A 1 100 ? 18.474 -4.233 -21.587 1.00 93.62 100 GLU A CA 1
ATOM 753 C C . GLU A 1 100 ? 17.783 -3.477 -22.731 1.00 93.62 100 GLU A C 1
ATOM 755 O O . GLU A 1 100 ? 17.276 -4.080 -23.684 1.00 93.62 100 GLU A O 1
ATOM 760 N N . ALA A 1 101 ? 17.729 -2.154 -22.613 1.00 91.12 101 ALA A N 1
ATOM 761 C CA . ALA A 1 101 ? 17.162 -1.289 -23.632 1.00 91.12 101 ALA A CA 1
ATOM 762 C C . ALA A 1 101 ? 18.119 -1.138 -24.825 1.00 91.12 101 ALA A C 1
ATOM 764 O O . ALA A 1 101 ? 19.323 -1.361 -24.727 1.00 91.12 101 ALA A O 1
ATOM 765 N N . ALA A 1 102 ? 17.584 -0.706 -25.969 1.00 91.75 102 ALA A N 1
ATOM 766 C CA . ALA A 1 102 ? 18.363 -0.550 -27.201 1.00 91.75 102 ALA A CA 1
ATOM 767 C C . ALA A 1 102 ? 19.509 0.479 -27.094 1.00 91.75 102 ALA A C 1
ATOM 769 O O . ALA A 1 102 ? 20.432 0.450 -27.904 1.00 91.75 102 ALA A O 1
ATOM 770 N N . ASP A 1 103 ? 19.449 1.383 -26.114 1.00 93.50 103 ASP A N 1
ATOM 771 C CA . ASP A 1 103 ? 20.479 2.384 -25.825 1.00 93.50 103 ASP A CA 1
ATOM 772 C C . ASP A 1 103 ? 21.567 1.892 -24.850 1.00 93.50 103 ASP A C 1
ATOM 774 O O . ASP A 1 103 ? 22.441 2.668 -24.462 1.00 93.50 103 ASP A O 1
ATOM 778 N N . GLY A 1 104 ? 21.537 0.611 -24.469 1.00 91.12 104 GLY A N 1
ATOM 779 C CA . GLY A 1 104 ? 22.482 0.004 -23.530 1.00 91.12 104 GLY A CA 1
ATOM 780 C C . GLY A 1 104 ? 22.113 0.202 -22.058 1.00 91.12 104 GLY A C 1
ATOM 781 O O . GLY A 1 104 ? 22.899 -0.144 -21.173 1.00 91.12 104 GLY A O 1
ATOM 782 N N . THR A 1 105 ? 20.938 0.766 -21.751 1.00 92.31 105 THR A N 1
ATOM 783 C CA . THR A 1 105 ? 20.458 0.852 -20.367 1.00 92.31 105 THR A CA 1
ATOM 784 C C . THR A 1 105 ? 20.136 -0.545 -19.846 1.00 92.31 105 THR A C 1
ATOM 786 O O . THR A 1 105 ? 19.229 -1.210 -20.348 1.00 92.31 105 THR A O 1
ATOM 789 N N . ALA A 1 106 ? 20.857 -0.984 -18.812 1.00 92.56 106 ALA A N 1
ATOM 790 C CA . ALA A 1 106 ? 20.642 -2.290 -18.199 1.00 92.56 106 ALA A CA 1
ATOM 791 C C . ALA A 1 106 ? 19.217 -2.429 -17.636 1.00 92.56 106 ALA A C 1
ATOM 793 O O . ALA A 1 106 ? 18.698 -1.523 -16.978 1.00 92.56 106 ALA A O 1
ATOM 794 N N . GLY A 1 107 ? 18.615 -3.598 -17.860 1.00 92.81 107 GLY A N 1
ATOM 795 C CA . GLY A 1 107 ? 17.340 -3.963 -17.254 1.00 92.81 107 GLY A CA 1
ATOM 796 C C . GLY A 1 107 ? 17.440 -4.104 -15.733 1.00 92.81 107 GLY A C 1
ATOM 797 O O . GLY A 1 107 ? 18.522 -4.258 -15.158 1.00 92.81 107 GLY A O 1
ATOM 798 N N . ILE A 1 108 ? 16.293 -4.066 -15.061 1.00 93.56 108 ILE A N 1
ATOM 799 C CA . ILE A 1 108 ? 16.221 -4.279 -13.617 1.00 93.56 108 ILE A CA 1
ATOM 800 C C . ILE A 1 108 ? 16.439 -5.763 -13.313 1.00 93.56 108 ILE A C 1
ATOM 802 O O . ILE A 1 108 ? 15.693 -6.620 -13.790 1.00 93.56 108 ILE A O 1
ATOM 806 N N . ASP A 1 109 ? 17.429 -6.045 -12.465 1.00 92.94 109 ASP A N 1
ATOM 807 C CA . ASP A 1 109 ? 17.707 -7.386 -11.954 1.00 92.94 109 ASP A CA 1
ATOM 808 C C . ASP A 1 109 ? 16.523 -7.928 -11.119 1.00 92.94 109 ASP A C 1
ATOM 810 O O . ASP A 1 109 ? 16.178 -7.320 -10.094 1.00 92.94 109 ASP A O 1
ATOM 814 N N . PRO A 1 110 ? 15.912 -9.065 -11.511 1.00 91.25 110 PRO A N 1
ATOM 815 C CA . PRO A 1 110 ? 14.765 -9.637 -10.809 1.00 91.25 110 PRO A CA 1
ATOM 816 C C . PRO A 1 110 ? 15.050 -9.980 -9.348 1.00 91.25 110 PRO A C 1
ATOM 818 O O . PRO A 1 110 ? 14.216 -9.719 -8.488 1.00 91.25 110 PRO A O 1
ATOM 821 N N . GLU A 1 111 ? 16.236 -10.506 -9.035 1.00 92.25 111 GLU A N 1
ATOM 822 C CA . GLU A 1 111 ? 16.571 -10.908 -7.665 1.00 92.25 111 GLU A CA 1
ATOM 823 C C . GLU A 1 111 ? 16.712 -9.682 -6.745 1.00 92.25 111 GLU A C 1
ATOM 825 O O . GLU A 1 111 ? 16.254 -9.660 -5.600 1.00 92.25 111 GLU A O 1
ATOM 830 N N . SER A 1 112 ? 17.314 -8.606 -7.256 1.00 92.31 112 SER A N 1
ATOM 831 C CA . SER A 1 112 ? 17.390 -7.320 -6.562 1.00 92.31 112 SER A CA 1
ATOM 832 C C . SER A 1 112 ? 16.026 -6.678 -6.355 1.00 92.31 112 SER A C 1
ATOM 834 O O . SER A 1 112 ? 15.827 -6.018 -5.329 1.00 92.31 112 SER A O 1
ATOM 836 N N . PHE A 1 113 ? 15.105 -6.855 -7.301 1.00 94.31 113 PHE A N 1
ATOM 837 C CA . PHE A 1 113 ? 13.729 -6.394 -7.174 1.00 94.31 113 PHE A CA 1
ATOM 838 C C . PHE A 1 113 ? 12.959 -7.199 -6.118 1.00 94.31 113 PHE A C 1
ATOM 840 O O . PHE A 1 113 ? 12.344 -6.597 -5.241 1.00 94.31 113 PHE A O 1
ATOM 847 N N . ASP A 1 114 ? 13.109 -8.521 -6.083 1.00 94.19 114 ASP A N 1
ATOM 848 C CA . ASP A 1 114 ? 12.490 -9.380 -5.065 1.00 94.19 114 ASP A CA 1
ATOM 849 C C . ASP A 1 114 ? 12.966 -9.040 -3.643 1.00 94.19 114 ASP A C 1
ATOM 851 O O . ASP A 1 114 ? 12.168 -8.882 -2.716 1.00 94.19 114 ASP A O 1
ATOM 855 N N . ARG A 1 115 ? 14.270 -8.783 -3.473 1.00 93.88 115 ARG A N 1
ATOM 856 C CA . ARG A 1 115 ? 14.818 -8.271 -2.203 1.00 93.88 115 ARG A CA 1
ATOM 857 C C . ARG A 1 115 ? 14.294 -6.878 -1.850 1.00 93.88 115 ARG A C 1
ATOM 859 O O . ARG A 1 115 ? 14.265 -6.499 -0.677 1.00 93.88 115 ARG A O 1
ATOM 866 N N . LEU A 1 116 ? 13.955 -6.053 -2.842 1.00 94.50 116 LEU A N 1
ATOM 867 C CA . LEU A 1 116 ? 13.319 -4.760 -2.598 1.00 94.50 116 LEU A CA 1
ATOM 868 C C . LEU A 1 116 ? 11.874 -4.944 -2.120 1.00 94.50 116 LEU A C 1
ATOM 870 O O . LEU A 1 116 ? 11.505 -4.254 -1.169 1.00 94.50 116 LEU A O 1
ATOM 874 N N . LEU A 1 117 ? 11.120 -5.883 -2.702 1.00 96.00 117 LEU A N 1
ATOM 875 C CA . LEU A 1 117 ? 9.776 -6.252 -2.250 1.00 96.00 117 LEU A CA 1
ATOM 876 C C . LEU A 1 117 ? 9.784 -6.753 -0.806 1.00 96.00 117 LEU A C 1
ATOM 878 O O . LEU A 1 117 ? 9.022 -6.239 0.004 1.00 96.00 117 LEU A O 1
ATOM 882 N N . ASP A 1 118 ? 10.713 -7.637 -0.431 1.00 96.00 118 ASP A N 1
ATOM 883 C CA . ASP A 1 118 ? 10.831 -8.109 0.959 1.00 96.00 118 ASP A CA 1
ATOM 884 C C . ASP A 1 118 ? 11.014 -6.955 1.941 1.00 96.00 118 ASP A C 1
ATOM 886 O O . ASP A 1 118 ? 10.369 -6.892 2.987 1.00 96.00 118 ASP A O 1
ATOM 890 N N . ARG A 1 119 ? 11.883 -5.998 1.593 1.00 96.00 119 ARG A N 1
ATOM 891 C CA . ARG A 1 119 ? 12.096 -4.817 2.433 1.00 96.00 119 ARG A CA 1
ATOM 892 C C . ARG A 1 119 ? 10.872 -3.917 2.488 1.00 96.00 119 ARG A C 1
ATOM 894 O O . ARG A 1 119 ? 10.604 -3.334 3.536 1.00 96.00 119 ARG A O 1
ATOM 901 N N . TYR A 1 120 ? 10.158 -3.793 1.377 1.00 96.69 120 TYR A N 1
ATOM 902 C CA . TYR A 1 120 ? 8.929 -3.022 1.294 1.00 96.69 120 TYR A CA 1
ATOM 903 C C . TYR A 1 120 ? 7.818 -3.639 2.154 1.00 96.69 120 TYR A C 1
ATOM 905 O O . TYR A 1 120 ? 7.266 -2.945 3.007 1.00 96.69 120 TYR A O 1
ATOM 913 N N . TYR A 1 121 ? 7.554 -4.938 2.016 1.00 98.00 121 TYR A N 1
ATOM 914 C CA . TYR A 1 121 ? 6.559 -5.651 2.819 1.00 98.00 121 TYR A CA 1
ATOM 915 C C . TYR A 1 121 ? 6.919 -5.637 4.304 1.00 98.00 121 TYR A C 1
ATOM 917 O O . TYR A 1 121 ? 6.075 -5.297 5.130 1.00 98.00 121 TYR A O 1
ATOM 925 N N . ALA A 1 122 ? 8.186 -5.881 4.655 1.00 96.75 122 ALA A N 1
ATOM 926 C CA . ALA A 1 122 ? 8.649 -5.770 6.037 1.00 96.75 122 ALA A CA 1
ATOM 927 C C . ALA A 1 122 ? 8.377 -4.372 6.621 1.00 96.75 122 ALA A C 1
ATOM 929 O O . ALA A 1 122 ? 7.852 -4.252 7.727 1.00 96.75 122 ALA A O 1
ATOM 930 N N . ALA A 1 123 ? 8.684 -3.308 5.869 1.00 95.31 123 ALA A N 1
ATOM 931 C CA . ALA A 1 123 ? 8.451 -1.930 6.301 1.00 95.31 123 ALA A CA 1
ATOM 932 C C . ALA A 1 123 ? 6.958 -1.569 6.413 1.00 95.31 123 ALA A C 1
ATOM 934 O O . ALA A 1 123 ? 6.606 -0.706 7.213 1.00 95.31 123 ALA A O 1
ATOM 935 N N . ARG A 1 124 ? 6.087 -2.237 5.648 1.00 96.31 124 ARG A N 1
ATOM 936 C CA . ARG A 1 124 ? 4.621 -2.136 5.738 1.00 96.31 124 ARG A CA 1
ATOM 937 C C . ARG A 1 124 ? 4.013 -2.985 6.866 1.00 96.31 124 ARG A C 1
ATOM 939 O O . ARG A 1 124 ? 2.821 -2.870 7.138 1.00 96.31 124 ARG A O 1
ATOM 946 N N . GLY A 1 125 ? 4.797 -3.851 7.515 1.00 96.88 125 GLY A N 1
ATOM 947 C CA . GLY A 1 125 ? 4.282 -4.843 8.466 1.00 96.88 125 GLY A CA 1
ATOM 948 C C . GLY A 1 125 ? 3.490 -5.973 7.794 1.00 96.88 125 GLY A C 1
ATOM 949 O O . GLY A 1 125 ? 2.586 -6.557 8.401 1.00 96.88 125 GLY A O 1
ATOM 950 N N . TRP A 1 126 ? 3.788 -6.240 6.527 1.00 98.12 126 TRP A N 1
ATOM 951 C CA . TRP A 1 126 ? 3.224 -7.318 5.719 1.00 98.12 126 TRP A CA 1
ATOM 952 C C . TRP A 1 126 ? 4.143 -8.545 5.774 1.00 98.12 126 TRP A C 1
ATOM 954 O O . TRP A 1 126 ? 5.288 -8.471 6.246 1.00 98.12 126 TRP A O 1
ATOM 964 N N . GLY A 1 127 ? 3.629 -9.692 5.351 1.00 98.25 127 GLY A N 1
ATOM 965 C CA . GLY A 1 127 ? 4.375 -10.941 5.350 1.00 98.25 127 GLY A CA 1
ATOM 966 C C . GLY A 1 127 ? 4.986 -11.301 3.993 1.00 98.25 127 GLY A C 1
ATOM 967 O O . GLY A 1 127 ? 5.052 -10.477 3.076 1.00 98.25 127 GLY A O 1
ATOM 968 N N . PRO A 1 128 ? 5.518 -12.531 3.879 1.00 97.44 128 PRO A N 1
ATOM 969 C CA . PRO A 1 128 ? 6.257 -12.981 2.704 1.00 97.44 128 PRO A CA 1
ATOM 970 C C . PRO A 1 128 ? 5.380 -13.172 1.463 1.00 97.44 128 PRO A C 1
ATOM 972 O O . PRO A 1 128 ? 5.919 -13.114 0.360 1.00 97.44 128 PRO A O 1
ATOM 975 N N . THR A 1 129 ? 4.064 -13.364 1.608 1.00 97.81 129 THR A N 1
ATOM 976 C CA . THR A 1 129 ? 3.142 -13.432 0.459 1.00 97.81 129 THR A CA 1
ATOM 977 C C . THR A 1 129 ? 2.717 -12.040 -0.019 1.00 97.81 129 THR A C 1
ATOM 979 O O . THR A 1 129 ? 1.965 -11.903 -0.981 1.00 97.81 129 THR A O 1
ATOM 982 N N . GLY A 1 130 ? 3.252 -10.985 0.606 1.00 97.81 130 GLY A N 1
ATOM 983 C CA . GLY A 1 130 ? 2.931 -9.598 0.294 1.00 97.81 130 GLY A CA 1
ATOM 984 C C . GLY A 1 130 ? 1.579 -9.172 0.857 1.00 97.81 130 GLY A C 1
ATOM 985 O O . GLY A 1 130 ? 1.017 -8.184 0.385 1.00 97.81 130 GLY A O 1
ATOM 986 N N . LEU A 1 131 ? 1.033 -9.902 1.830 1.00 98.50 131 LEU A N 1
ATOM 987 C CA . LEU A 1 131 ? -0.268 -9.619 2.419 1.00 98.50 131 LEU A CA 1
ATOM 988 C C . LEU A 1 131 ? -0.117 -8.943 3.789 1.00 98.50 131 LEU A C 1
ATOM 990 O O . LEU A 1 131 ? 0.857 -9.183 4.513 1.00 98.50 131 LEU A O 1
ATOM 994 N N . PRO A 1 132 ? -1.061 -8.073 4.184 1.00 98.56 132 PRO A N 1
ATOM 995 C CA . PRO A 1 132 ? -1.080 -7.530 5.532 1.00 98.56 132 PRO A CA 1
ATOM 996 C C . PRO A 1 132 ? -1.186 -8.642 6.579 1.00 98.56 132 PRO A C 1
ATOM 998 O O . PRO A 1 132 ? -1.868 -9.643 6.381 1.00 98.56 132 PRO A O 1
ATOM 1001 N N . THR A 1 133 ? -0.519 -8.453 7.716 1.00 98.56 133 THR A N 1
ATOM 1002 C CA . THR A 1 133 ? -0.652 -9.354 8.869 1.00 98.56 133 THR A CA 1
ATOM 1003 C C . THR A 1 133 ? -1.824 -8.935 9.754 1.00 98.56 133 THR A C 1
ATOM 1005 O O . THR A 1 133 ? -2.185 -7.754 9.777 1.00 98.56 133 THR A O 1
ATOM 1008 N N . ALA A 1 134 ? -2.360 -9.858 10.560 1.00 98.00 134 ALA A N 1
ATOM 1009 C CA . ALA A 1 134 ? -3.393 -9.543 11.556 1.00 98.00 134 ALA A CA 1
ATOM 1010 C C . ALA A 1 134 ? -2.977 -8.381 12.482 1.00 98.00 134 ALA A C 1
ATOM 1012 O O . ALA A 1 134 ? -3.741 -7.445 12.695 1.00 98.00 134 ALA A O 1
ATOM 1013 N N . ALA A 1 135 ? -1.713 -8.356 12.921 1.00 97.62 135 ALA A N 1
ATOM 1014 C CA . ALA A 1 135 ? -1.176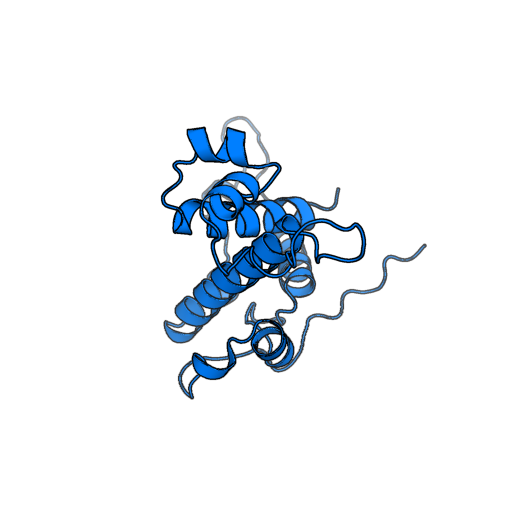 -7.266 13.739 1.00 97.62 135 ALA A CA 1
ATOM 1015 C C . ALA A 1 135 ? -1.227 -5.896 13.032 1.00 97.62 135 ALA A C 1
ATOM 1017 O O . ALA A 1 135 ? -1.474 -4.869 13.667 1.00 97.62 135 ALA A O 1
ATOM 1018 N N . THR A 1 136 ? -0.989 -5.862 11.718 1.00 97.56 136 THR A N 1
ATOM 1019 C CA . THR A 1 136 ? -1.088 -4.634 10.915 1.00 97.56 136 THR A CA 1
ATOM 1020 C C . THR A 1 136 ? -2.539 -4.203 10.728 1.00 97.56 136 THR A C 1
ATOM 1022 O O . THR A 1 136 ? -2.836 -3.017 10.871 1.00 97.56 136 THR A O 1
ATOM 1025 N N . VAL A 1 137 ? -3.442 -5.151 10.468 1.00 98.12 137 VAL A N 1
ATOM 1026 C CA . VAL A 1 137 ? -4.889 -4.909 10.361 1.00 98.12 137 VAL A CA 1
ATOM 1027 C C . VAL A 1 137 ? -5.438 -4.304 11.655 1.00 98.12 137 VAL A C 1
ATOM 1029 O O . VAL A 1 137 ? -6.107 -3.269 11.609 1.00 98.12 137 VAL A O 1
ATOM 1032 N N . ASP A 1 138 ? -5.092 -4.883 12.804 1.00 97.12 138 ASP A N 1
ATOM 1033 C CA . ASP A 1 138 ? -5.532 -4.408 14.117 1.00 97.12 138 ASP A CA 1
ATOM 1034 C C . ASP A 1 138 ? -4.998 -3.006 14.420 1.00 97.12 138 ASP A C 1
ATOM 1036 O O . ASP A 1 138 ? -5.766 -2.102 14.754 1.00 97.12 138 ASP A O 1
ATOM 1040 N N . ARG A 1 139 ? -3.690 -2.782 14.229 1.00 96.12 139 ARG A N 1
ATOM 1041 C CA . ARG A 1 139 ? -3.047 -1.475 14.456 1.00 96.12 139 ARG A CA 1
ATOM 1042 C C . ARG A 1 139 ? -3.679 -0.362 13.620 1.00 96.12 139 ARG A C 1
ATOM 1044 O O . ARG A 1 139 ? -3.763 0.775 14.079 1.00 96.12 139 ARG A O 1
ATOM 1051 N N . LEU A 1 140 ? -4.093 -0.672 12.392 1.00 96.06 140 LEU A N 1
ATOM 1052 C CA . LEU A 1 140 ? -4.705 0.293 11.480 1.00 96.06 140 LEU A CA 1
ATOM 1053 C C . LEU A 1 140 ? -6.226 0.407 11.653 1.00 96.06 140 LEU A C 1
ATOM 1055 O O . LEU A 1 140 ? -6.830 1.262 11.005 1.00 96.06 140 LEU A O 1
ATOM 1059 N N . GLY A 1 141 ? -6.850 -0.382 12.532 1.00 96.25 141 GLY A N 1
ATOM 1060 C CA . GLY A 1 141 ? -8.298 -0.365 12.748 1.00 96.25 141 GLY A CA 1
ATOM 1061 C C . GLY A 1 141 ? -9.091 -0.904 11.554 1.00 96.25 141 GLY A C 1
ATOM 1062 O O . GLY A 1 141 ? -10.178 -0.412 11.269 1.00 96.25 141 GLY A O 1
ATOM 1063 N N . LEU A 1 142 ? -8.533 -1.880 10.833 1.00 97.81 142 LEU A N 1
ATOM 1064 C CA . LEU A 1 142 ? -9.123 -2.481 9.631 1.00 97.81 142 LEU A CA 1
ATOM 1065 C C . LEU A 1 142 ? -9.798 -3.836 9.898 1.00 97.81 142 LEU A C 1
ATOM 1067 O O . LEU A 1 142 ? -10.336 -4.432 8.974 1.00 97.81 142 LEU A O 1
ATOM 1071 N N . ALA A 1 143 ? -9.821 -4.324 11.141 1.00 96.69 143 ALA A N 1
ATOM 1072 C CA . ALA A 1 143 ? -10.394 -5.635 11.467 1.00 96.69 143 ALA A CA 1
ATOM 1073 C C . ALA A 1 143 ? -11.854 -5.797 10.998 1.00 96.69 143 ALA A C 1
ATOM 1075 O O . ALA A 1 143 ? -12.254 -6.878 10.590 1.00 96.69 143 ALA A O 1
ATOM 1076 N N . GLY A 1 144 ? -12.639 -4.712 10.989 1.00 96.44 144 GLY A N 1
ATOM 1077 C CA . GLY A 1 144 ? -14.037 -4.735 10.547 1.00 96.44 144 GLY A CA 1
ATOM 1078 C C . GLY A 1 144 ? -14.256 -4.895 9.037 1.00 96.44 144 GLY A C 1
ATOM 1079 O O . GLY A 1 144 ? -15.402 -5.056 8.629 1.00 96.44 144 GLY A O 1
ATOM 1080 N N . VAL A 1 145 ? -13.204 -4.823 8.213 1.00 95.69 145 VAL A N 1
ATOM 1081 C CA . VAL A 1 145 ? -13.290 -5.036 6.754 1.00 95.69 145 VAL A CA 1
ATOM 1082 C C . VAL A 1 145 ? -12.667 -6.356 6.296 1.00 95.69 145 VAL A C 1
ATOM 1084 O O . VAL A 1 145 ? -12.696 -6.647 5.105 1.00 95.69 145 VAL A O 1
ATOM 1087 N N . VAL A 1 146 ? -12.085 -7.129 7.217 1.00 97.44 146 VAL A N 1
ATOM 1088 C CA . VAL A 1 146 ? -11.515 -8.449 6.931 1.00 97.44 146 VAL A CA 1
ATOM 1089 C C . VAL A 1 146 ? -12.578 -9.506 7.216 1.00 97.44 146 VAL A C 1
ATOM 1091 O O . VAL A 1 146 ? -13.136 -9.556 8.310 1.00 97.44 146 VAL A O 1
ATOM 1094 N N . ASP A 1 147 ? -12.845 -10.346 6.224 1.00 95.94 147 ASP A N 1
ATOM 1095 C CA . ASP A 1 147 ? -13.758 -11.486 6.294 1.00 95.94 147 ASP A CA 1
ATOM 1096 C C . ASP A 1 147 ? -13.040 -12.792 5.908 1.00 95.94 147 ASP A C 1
ATOM 1098 O O . 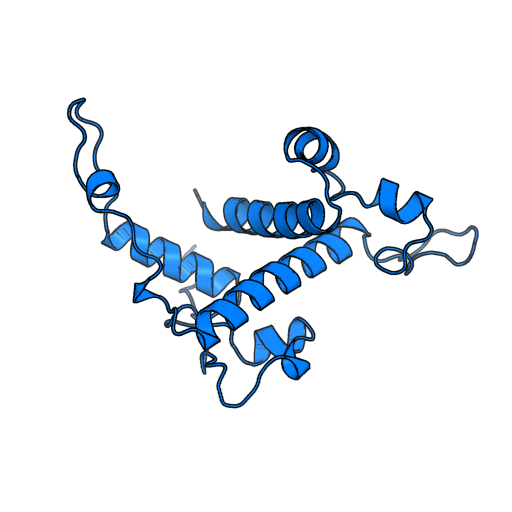ASP A 1 147 ? -11.850 -12.792 5.592 1.00 95.94 147 ASP A O 1
ATOM 1102 N N . ASP A 1 148 ? -13.769 -13.911 5.905 1.00 95.56 148 ASP A N 1
ATOM 1103 C CA . ASP A 1 148 ? -13.228 -15.234 5.556 1.00 95.56 148 ASP A CA 1
ATOM 1104 C C . ASP A 1 148 ? -12.676 -15.313 4.117 1.00 95.56 148 ASP A C 1
ATOM 1106 O O . ASP A 1 148 ? -11.930 -16.236 3.791 1.00 95.56 148 ASP A O 1
ATOM 1110 N N . ALA A 1 149 ? -13.039 -14.364 3.246 1.00 96.25 149 ALA A N 1
ATOM 1111 C CA . ALA A 1 149 ? -12.547 -14.280 1.874 1.00 96.25 149 ALA A CA 1
ATOM 1112 C C . ALA A 1 149 ? -11.278 -13.422 1.745 1.00 96.25 149 ALA A C 1
ATOM 1114 O O . ALA A 1 149 ? -10.686 -13.377 0.669 1.00 96.25 149 ALA A O 1
ATOM 1115 N N . THR A 1 150 ? -10.858 -12.733 2.809 1.00 97.75 150 THR A N 1
ATOM 1116 C CA . THR A 1 150 ? -9.736 -11.792 2.787 1.00 97.75 150 THR A CA 1
ATOM 1117 C C . THR A 1 150 ? -8.487 -12.448 3.386 1.00 97.75 150 THR A C 1
ATOM 1119 O O . THR A 1 150 ? -8.364 -12.526 4.611 1.00 97.75 150 THR A O 1
ATOM 1122 N N . PRO A 1 151 ? -7.535 -12.927 2.562 1.00 98.06 151 PRO A N 1
ATOM 1123 C CA . PRO A 1 151 ? -6.358 -13.611 3.073 1.00 98.06 151 PRO A CA 1
ATOM 1124 C C . PRO A 1 151 ? -5.403 -12.627 3.759 1.00 98.06 151 PRO A C 1
ATOM 1126 O O . PRO A 1 151 ? -5.200 -11.499 3.303 1.00 98.06 151 PRO A O 1
ATOM 1129 N N . LEU A 1 152 ? -4.787 -13.086 4.848 1.00 98.31 152 LEU A N 1
ATOM 1130 C CA . LEU A 1 152 ? -3.758 -12.369 5.597 1.00 98.31 152 LEU A CA 1
ATOM 1131 C C . LEU A 1 152 ? -2.493 -13.219 5.690 1.00 98.31 152 LEU A C 1
ATOM 1133 O O . LEU A 1 152 ? -2.5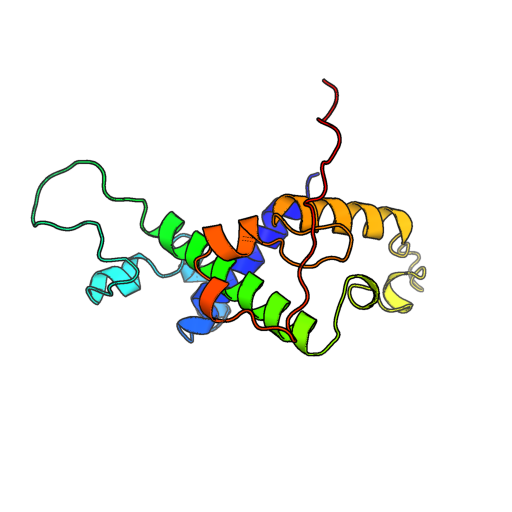50 -14.446 5.646 1.00 98.31 152 LEU A O 1
ATOM 1137 N N . ASP A 1 153 ? -1.355 -12.561 5.885 1.00 98.12 153 ASP A N 1
ATOM 1138 C CA . ASP A 1 153 ? -0.120 -13.259 6.230 1.00 98.12 153 ASP A CA 1
ATOM 1139 C C . ASP A 1 153 ? -0.068 -13.584 7.733 1.00 98.12 153 ASP A C 1
ATOM 1141 O O . ASP A 1 153 ? -0.254 -12.710 8.587 1.00 98.12 153 ASP A O 1
ATOM 1145 N N . ASP A 1 154 ? 0.301 -14.825 8.063 1.00 94.88 154 ASP A N 1
ATOM 1146 C CA . ASP A 1 154 ? 0.430 -15.306 9.451 1.00 94.88 154 ASP A CA 1
ATOM 1147 C C . ASP A 1 154 ? 1.580 -14.641 10.221 1.00 94.88 154 ASP A C 1
ATOM 1149 O O . ASP A 1 154 ? 1.608 -14.614 11.454 1.00 94.88 154 ASP A O 1
ATOM 1153 N N . ARG A 1 155 ? 2.583 -14.134 9.497 1.00 94.38 155 ARG A N 1
ATOM 1154 C CA . ARG A 1 155 ? 3.794 -13.551 10.079 1.00 94.38 155 ARG A CA 1
ATOM 1155 C C . ARG A 1 155 ? 4.332 -12.413 9.235 1.00 94.38 155 ARG A C 1
ATOM 1157 O O . ARG A 1 155 ? 4.266 -12.441 8.011 1.00 94.38 155 ARG A O 1
ATOM 1164 N N . ARG A 1 156 ? 4.964 -11.453 9.903 1.00 94.19 156 ARG A N 1
ATOM 1165 C CA . ARG A 1 156 ? 5.760 -10.418 9.239 1.00 94.19 156 ARG A CA 1
ATOM 1166 C C . ARG A 1 156 ? 7.073 -10.987 8.697 1.00 94.19 156 ARG A C 1
ATOM 1168 O O . ARG A 1 156 ? 7.554 -12.034 9.142 1.00 94.19 156 ARG A O 1
ATOM 1175 N N . ILE A 1 157 ? 7.683 -10.259 7.768 1.00 94.81 157 ILE A N 1
ATOM 1176 C CA . ILE A 1 157 ? 9.069 -10.504 7.363 1.00 94.81 157 ILE A CA 1
ATOM 1177 C C . ILE A 1 157 ? 10.007 -9.914 8.423 1.00 94.81 157 ILE A C 1
ATOM 1179 O O . ILE A 1 157 ? 10.046 -8.700 8.621 1.00 94.81 157 ILE A O 1
ATOM 1183 N N . ASP A 1 158 ? 10.796 -10.767 9.071 1.00 89.12 158 ASP A N 1
ATOM 1184 C CA . ASP A 1 158 ? 11.892 -10.331 9.933 1.00 89.12 158 ASP A CA 1
ATOM 1185 C C . ASP A 1 158 ? 13.160 -10.189 9.082 1.00 89.12 158 ASP A C 1
ATOM 1187 O O . ASP A 1 158 ? 13.804 -11.170 8.706 1.00 89.12 158 ASP A O 1
ATOM 1191 N N . LEU A 1 159 ? 13.502 -8.948 8.732 1.00 83.12 159 LEU A N 1
ATOM 1192 C CA . LEU A 1 159 ? 14.753 -8.665 8.036 1.00 83.12 159 LEU A CA 1
ATOM 1193 C C . LEU A 1 159 ? 15.930 -8.791 9.011 1.00 83.12 159 LEU A C 1
ATOM 1195 O O . LEU A 1 159 ? 15.823 -8.326 10.150 1.00 83.12 159 LEU A O 1
ATOM 1199 N N . PRO A 1 160 ? 17.079 -9.333 8.576 1.00 75.75 160 PRO A N 1
ATOM 1200 C CA . PRO A 1 160 ? 18.279 -9.315 9.395 1.00 75.75 160 PRO A CA 1
ATOM 1201 C C . PRO A 1 160 ? 18.637 -7.869 9.757 1.00 75.75 160 PRO A C 1
ATOM 1203 O O . PRO A 1 160 ? 18.688 -6.991 8.888 1.00 75.75 160 PRO A O 1
ATOM 1206 N N . SER A 1 161 ? 18.882 -7.622 11.048 1.00 63.31 161 SER A N 1
ATOM 1207 C CA . SER A 1 161 ? 19.415 -6.351 11.538 1.00 63.31 161 SER A CA 1
ATOM 1208 C C . SER A 1 161 ? 20.636 -5.991 10.698 1.00 63.31 161 SER A C 1
ATOM 1210 O O . SER A 1 161 ? 21.524 -6.829 10.540 1.00 63.31 161 SER A O 1
ATOM 1212 N N . ARG A 1 162 ? 20.679 -4.776 10.129 1.00 58.69 162 ARG A N 1
ATOM 1213 C CA . ARG A 1 162 ? 21.865 -4.312 9.393 1.00 58.69 162 AR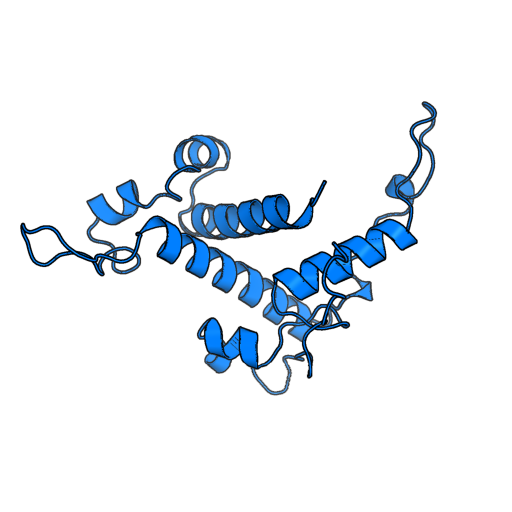G A CA 1
ATOM 1214 C C . ARG A 1 162 ? 23.071 -4.485 10.322 1.00 58.69 162 ARG A C 1
ATOM 1216 O O . ARG A 1 162 ? 23.128 -3.818 11.351 1.00 58.69 162 ARG A O 1
ATOM 1223 N N . GLY A 1 163 ? 23.961 -5.425 9.997 1.00 44.38 163 GLY A N 1
ATOM 1224 C CA . GLY A 1 163 ? 25.231 -5.587 10.701 1.00 44.38 163 GLY A CA 1
ATOM 1225 C C . GLY A 1 163 ? 25.973 -4.252 10.700 1.00 44.38 163 GLY A C 1
ATOM 1226 O O . GLY A 1 163 ? 25.941 -3.550 9.686 1.00 44.38 163 GLY A O 1
ATOM 1227 N N . GLY A 1 164 ? 26.518 -3.891 11.864 1.00 33.16 164 GLY A N 1
ATOM 1228 C CA . GLY A 1 164 ? 27.267 -2.652 12.091 1.00 33.16 164 GLY A CA 1
ATOM 1229 C C . GLY A 1 164 ? 28.607 -2.604 11.375 1.00 33.16 164 GLY A C 1
ATOM 1230 O O . GLY A 1 164 ? 29.102 -3.676 10.960 1.00 33.16 164 GLY A O 1
#

Mean predicted aligned error: 7.44 Å